Protein AF-K0DD21-F1 (afdb_monomer)

Structure (mmCIF, N/CA/C/O backbone):
data_AF-K0DD21-F1
#
_entry.id   AF-K0DD21-F1
#
loop_
_atom_site.group_PDB
_atom_site.id
_atom_site.type_symbol
_atom_site.label_atom_id
_atom_site.label_alt_id
_atom_site.label_comp_id
_atom_site.label_asym_id
_atom_site.label_entity_id
_atom_site.label_seq_id
_atom_site.pdbx_PDB_ins_code
_atom_site.Cartn_x
_atom_site.Cartn_y
_atom_site.Cartn_z
_atom_site.occupancy
_atom_site.B_iso_or_equiv
_atom_site.auth_seq_id
_atom_site.auth_comp_id
_atom_site.auth_asym_id
_atom_site.auth_atom_id
_atom_site.pdbx_PDB_model_num
ATOM 1 N N . MET A 1 1 ? 6.835 -0.701 12.478 1.00 86.50 1 MET A N 1
ATOM 2 C CA . MET A 1 1 ? 8.132 -0.935 11.800 1.00 86.50 1 MET A CA 1
ATOM 3 C C . MET A 1 1 ? 8.474 0.299 10.984 1.00 86.50 1 MET A C 1
ATOM 5 O O . MET A 1 1 ? 7.548 0.934 10.495 1.00 86.50 1 MET A O 1
ATOM 9 N N . ILE A 1 2 ? 9.754 0.649 10.851 1.00 89.06 2 ILE A N 1
ATOM 10 C CA . ILE A 1 2 ? 10.196 1.793 10.039 1.00 89.06 2 ILE A CA 1
ATOM 11 C C . ILE A 1 2 ? 11.107 1.267 8.932 1.00 89.06 2 ILE A C 1
ATOM 13 O O . ILE A 1 2 ? 11.978 0.438 9.192 1.00 89.06 2 ILE A O 1
ATOM 17 N N . GLY A 1 3 ? 10.870 1.716 7.700 1.00 87.19 3 GLY A N 1
ATOM 18 C CA . GLY A 1 3 ? 11.634 1.300 6.531 1.00 87.19 3 GLY A CA 1
ATOM 19 C C . GLY A 1 3 ? 12.790 2.244 6.217 1.00 87.19 3 GLY A C 1
ATOM 20 O O . GLY A 1 3 ? 12.628 3.461 6.266 1.00 87.19 3 GLY A O 1
ATOM 21 N N . GLN A 1 4 ? 13.925 1.686 5.812 1.00 83.69 4 GLN A N 1
ATOM 22 C CA . GLN A 1 4 ? 15.032 2.410 5.193 1.00 83.69 4 GLN A CA 1
ATOM 23 C C . GLN A 1 4 ? 15.460 1.690 3.904 1.00 83.69 4 GLN A C 1
ATOM 25 O O . GLN A 1 4 ? 15.443 0.456 3.864 1.00 83.69 4 GLN A O 1
ATOM 30 N N . PRO A 1 5 ? 15.838 2.401 2.825 1.00 77.94 5 PRO A N 1
ATOM 31 C CA . PRO A 1 5 ? 16.452 1.742 1.684 1.00 77.94 5 PRO A CA 1
ATOM 32 C C . PRO A 1 5 ? 17.731 1.056 2.153 1.00 77.94 5 PRO A C 1
ATOM 34 O O . PRO A 1 5 ? 18.600 1.667 2.770 1.00 77.94 5 PRO A O 1
ATOM 37 N N . SER A 1 6 ? 17.862 -0.231 1.885 1.00 72.88 6 SER A N 1
ATOM 38 C CA . SER A 1 6 ? 19.118 -0.930 2.144 1.00 72.88 6 SER A CA 1
ATOM 39 C C . SER A 1 6 ? 20.214 -0.390 1.226 1.00 72.88 6 SER A C 1
ATOM 41 O O . SER A 1 6 ? 19.983 0.013 0.082 1.00 72.88 6 SER A O 1
ATOM 43 N N . LYS A 1 7 ? 21.430 -0.358 1.768 1.00 61.69 7 LYS A N 1
ATOM 44 C CA . LYS A 1 7 ? 22.545 0.419 1.218 1.00 61.69 7 LYS A CA 1
ATOM 45 C C . LYS A 1 7 ? 23.125 -0.144 -0.085 1.00 61.69 7 LYS A C 1
ATOM 47 O O . LYS A 1 7 ? 23.845 0.571 -0.768 1.00 61.69 7 LYS A O 1
ATOM 52 N N . LEU A 1 8 ? 22.852 -1.402 -0.438 1.00 56.59 8 LEU A N 1
ATOM 53 C CA . LEU A 1 8 ? 23.605 -2.113 -1.475 1.00 56.59 8 LEU A CA 1
ATOM 54 C C . LEU A 1 8 ? 22.730 -3.131 -2.205 1.00 56.59 8 LEU A C 1
ATOM 56 O O . LEU A 1 8 ? 22.646 -4.283 -1.791 1.00 56.59 8 LEU A O 1
ATOM 60 N N . PHE A 1 9 ? 22.093 -2.714 -3.298 1.00 55.09 9 PHE A N 1
ATOM 61 C CA . PHE A 1 9 ? 21.363 -3.660 -4.142 1.00 55.09 9 PHE A CA 1
ATOM 62 C C . PHE A 1 9 ? 21.552 -3.484 -5.653 1.00 55.09 9 PHE A C 1
ATOM 64 O O . PHE A 1 9 ? 21.376 -4.458 -6.374 1.00 55.09 9 PHE A O 1
ATOM 71 N N . ASN A 1 10 ? 21.887 -2.288 -6.156 1.00 56.41 10 ASN A N 1
ATOM 72 C CA . ASN A 1 10 ? 22.243 -2.067 -7.567 1.00 56.41 10 ASN A CA 1
ATOM 73 C C . ASN A 1 10 ? 22.900 -0.686 -7.788 1.00 56.41 10 ASN A C 1
ATOM 75 O O . ASN A 1 10 ? 22.896 0.167 -6.896 1.00 56.41 10 ASN A O 1
ATOM 79 N N . ASP A 1 11 ? 23.398 -0.445 -9.004 1.00 53.78 11 ASP A N 1
ATOM 80 C CA . ASP A 1 11 ? 24.111 0.783 -9.392 1.00 53.78 11 ASP A CA 1
ATOM 81 C C . ASP A 1 11 ? 23.283 2.070 -9.265 1.00 53.78 11 ASP A C 1
ATOM 83 O O . ASP A 1 11 ? 23.836 3.150 -9.054 1.00 53.78 11 ASP A O 1
ATOM 87 N N . SER A 1 12 ? 21.957 2.003 -9.419 1.00 59.03 12 SER A N 1
ATOM 88 C CA . SER A 1 12 ? 21.091 3.171 -9.207 1.00 59.03 12 SER A CA 1
ATOM 89 C C . SER A 1 12 ? 21.005 3.561 -7.733 1.00 59.03 12 SER A C 1
ATOM 91 O O . SER A 1 12 ? 21.011 4.747 -7.420 1.00 59.03 12 SER A O 1
ATOM 93 N N . HIS A 1 13 ? 20.981 2.588 -6.820 1.00 62.94 13 HIS A N 1
ATOM 94 C CA . HIS A 1 13 ? 20.976 2.866 -5.384 1.00 62.94 13 HIS A CA 1
ATOM 95 C C . HIS A 1 13 ? 22.352 3.282 -4.884 1.00 62.94 13 HIS A C 1
ATOM 97 O O . HIS A 1 13 ? 22.429 4.165 -4.037 1.00 62.94 13 HIS A O 1
ATOM 103 N N . ILE A 1 14 ? 23.425 2.713 -5.444 1.00 62.16 14 ILE A N 1
ATOM 104 C CA . ILE A 1 14 ? 24.785 3.200 -5.189 1.00 62.16 14 ILE A CA 1
ATOM 105 C C . ILE A 1 14 ? 24.877 4.673 -5.580 1.00 62.16 14 ILE A C 1
ATOM 107 O O . ILE A 1 14 ? 25.384 5.455 -4.790 1.00 62.16 14 ILE A O 1
ATOM 111 N N . ARG A 1 15 ? 24.326 5.073 -6.734 1.00 63.09 15 ARG A N 1
ATOM 112 C CA . ARG A 1 15 ? 24.273 6.483 -7.149 1.00 63.09 15 ARG A CA 1
ATOM 113 C C . ARG A 1 15 ? 23.424 7.352 -6.227 1.00 63.09 15 ARG A C 1
ATOM 115 O O . ARG A 1 15 ? 23.936 8.343 -5.737 1.00 63.09 15 ARG A O 1
ATOM 122 N N . LEU A 1 16 ? 22.187 6.959 -5.911 1.00 67.06 16 LEU A N 1
ATOM 123 C CA . LEU A 1 16 ? 21.331 7.718 -4.985 1.00 67.06 16 LEU A CA 1
ATOM 124 C C . LEU A 1 16 ? 22.016 7.934 -3.630 1.00 67.06 16 LEU A C 1
ATOM 126 O O . LEU A 1 16 ? 22.047 9.047 -3.112 1.00 67.06 16 LEU A O 1
ATOM 130 N N . TRP A 1 17 ? 22.579 6.866 -3.059 1.00 69.94 17 TRP A N 1
ATOM 131 C CA . TRP A 1 17 ? 23.317 6.977 -1.814 1.00 69.94 17 TRP A CA 1
ATOM 132 C C . TRP A 1 17 ? 24.562 7.826 -2.009 1.00 69.94 17 TRP A C 1
ATOM 134 O O . TRP A 1 17 ? 24.732 8.748 -1.241 1.00 69.94 17 TRP A O 1
ATOM 144 N N . ASN A 1 18 ? 25.384 7.605 -3.030 1.00 71.44 18 ASN A N 1
ATOM 145 C CA . ASN A 1 18 ? 26.595 8.391 -3.270 1.00 71.44 18 ASN A CA 1
ATOM 146 C C . ASN A 1 18 ? 26.310 9.895 -3.425 1.00 71.44 18 ASN A C 1
ATOM 148 O O . ASN A 1 18 ? 27.002 10.716 -2.824 1.00 71.44 18 ASN A O 1
ATOM 152 N N . ASP A 1 19 ? 25.260 10.243 -4.164 1.00 76.44 19 ASP A N 1
ATOM 153 C CA . ASP A 1 19 ? 24.897 11.625 -4.467 1.00 76.44 19 ASP A CA 1
ATOM 154 C C . ASP A 1 19 ? 24.263 12.322 -3.252 1.00 76.44 19 ASP A C 1
ATOM 156 O O . ASP A 1 19 ? 24.492 13.508 -3.028 1.00 76.44 19 ASP A O 1
ATOM 160 N N . SER A 1 20 ? 23.510 11.592 -2.418 1.00 76.62 20 SER A N 1
ATOM 161 C CA . SER A 1 20 ? 22.827 12.148 -1.238 1.00 76.62 20 SER A CA 1
ATOM 162 C C . SER A 1 20 ? 23.523 11.852 0.097 1.00 76.62 20 SER A C 1
ATOM 164 O O . SER A 1 20 ? 23.095 12.353 1.137 1.00 76.62 20 SER A O 1
ATOM 166 N N . PHE A 1 21 ? 24.595 11.052 0.124 1.00 74.69 21 PHE A N 1
ATOM 167 C CA . PHE A 1 21 ? 25.217 10.578 1.369 1.00 74.69 21 PHE A CA 1
ATOM 168 C C . PHE A 1 21 ? 25.738 11.740 2.197 1.00 74.69 21 PHE A C 1
ATOM 170 O O . PHE A 1 21 ? 25.548 11.763 3.408 1.00 74.69 21 PHE A O 1
ATOM 177 N N . TYR A 1 22 ? 26.369 12.727 1.562 1.00 75.94 22 TYR A N 1
ATOM 178 C CA . TYR A 1 22 ? 26.930 13.871 2.275 1.00 75.94 22 TYR A CA 1
ATOM 179 C C . TYR A 1 22 ? 25.868 14.700 3.003 1.00 75.94 22 TYR A C 1
ATOM 181 O O . TYR A 1 22 ? 26.142 15.189 4.100 1.00 75.94 22 TYR A O 1
ATOM 189 N N . GLU A 1 23 ? 24.669 14.805 2.433 1.00 80.81 23 GLU A N 1
ATOM 190 C CA . GLU A 1 23 ? 23.532 15.508 3.032 1.00 80.81 23 GLU A CA 1
ATOM 191 C C . GLU A 1 23 ? 22.853 14.652 4.108 1.00 80.81 23 GLU A C 1
ATOM 193 O O . GLU A 1 23 ? 22.519 15.134 5.192 1.00 80.81 23 GLU A O 1
ATOM 198 N N . LEU A 1 24 ? 22.703 13.351 3.847 1.00 79.25 24 LEU A N 1
ATOM 199 C CA . LEU A 1 24 ? 21.966 12.438 4.717 1.00 79.25 24 LEU A CA 1
ATOM 200 C C . LEU A 1 24 ? 22.805 11.873 5.870 1.00 79.25 24 LEU A C 1
ATOM 202 O O . LEU A 1 24 ? 22.227 11.482 6.884 1.00 79.25 24 LEU A O 1
ATOM 206 N N . LYS A 1 25 ? 24.144 11.852 5.784 1.00 76.62 25 LYS A N 1
ATOM 207 C CA . LYS A 1 25 ? 25.031 11.186 6.763 1.00 76.62 25 LYS A CA 1
ATOM 208 C C . LYS A 1 25 ? 24.768 11.605 8.204 1.00 76.62 25 LYS A C 1
ATOM 210 O O . LYS A 1 25 ? 24.827 10.768 9.092 1.00 76.62 25 LYS A O 1
ATOM 215 N N . TYR A 1 26 ? 24.434 12.873 8.449 1.00 78.62 26 TYR A N 1
ATOM 216 C CA . TYR A 1 26 ? 24.156 13.367 9.800 1.00 78.62 26 TYR A CA 1
ATOM 217 C C . TYR A 1 26 ? 22.830 12.840 10.354 1.00 78.62 26 TYR A C 1
ATOM 219 O O . TYR A 1 26 ? 22.703 12.629 11.557 1.00 78.62 26 TYR A O 1
ATOM 227 N N . ILE A 1 27 ? 21.839 12.626 9.489 1.00 76.81 27 ILE A N 1
ATOM 228 C CA . ILE A 1 27 ? 20.546 12.038 9.855 1.00 76.81 27 ILE A CA 1
ATOM 229 C C . ILE A 1 27 ? 20.716 10.529 10.078 1.00 76.81 27 ILE A C 1
ATOM 231 O O . ILE A 1 27 ? 20.205 9.985 11.055 1.00 76.81 27 ILE A O 1
ATOM 235 N N . LEU A 1 28 ? 21.493 9.868 9.216 1.00 74.38 28 LEU A N 1
ATOM 236 C CA . LEU A 1 28 ? 21.814 8.447 9.343 1.00 74.38 28 LEU A CA 1
ATOM 237 C C . LEU A 1 28 ? 22.606 8.166 10.625 1.00 74.38 28 LEU A C 1
ATOM 239 O O . LEU A 1 28 ? 22.229 7.274 11.371 1.00 74.38 28 LEU A O 1
ATOM 243 N N . ALA A 1 29 ? 23.621 8.978 10.933 1.00 75.06 29 ALA A N 1
ATOM 244 C CA . ALA A 1 29 ? 24.429 8.855 12.148 1.00 75.06 29 ALA A CA 1
ATOM 245 C C . ALA A 1 29 ? 23.576 8.927 13.426 1.00 75.06 29 ALA A C 1
ATOM 247 O O . ALA A 1 29 ? 23.774 8.163 14.365 1.00 75.06 29 ALA A O 1
ATOM 248 N N . LYS A 1 30 ? 22.561 9.802 13.449 1.00 73.56 30 LYS A N 1
ATOM 249 C CA . LYS A 1 30 ? 21.618 9.921 14.577 1.00 73.56 30 LYS A CA 1
ATOM 250 C C . LYS A 1 30 ? 20.742 8.685 14.782 1.00 73.56 30 LYS A C 1
ATOM 252 O O . LYS A 1 30 ? 20.118 8.559 15.830 1.00 73.56 30 LYS A O 1
ATOM 257 N N . THR A 1 31 ? 20.662 7.815 13.784 1.00 72.56 31 THR A N 1
ATOM 258 C CA . THR A 1 31 ? 19.776 6.651 13.764 1.00 72.56 31 THR A CA 1
ATOM 259 C C . THR A 1 31 ? 20.537 5.333 13.630 1.00 72.56 31 THR A C 1
ATOM 261 O O . THR A 1 31 ? 19.914 4.292 13.463 1.00 72.56 31 THR A O 1
ATOM 264 N N . GLU A 1 32 ? 21.868 5.340 13.770 1.00 69.44 32 GLU A N 1
ATOM 265 C CA . GLU A 1 32 ? 22.727 4.161 13.566 1.00 69.44 32 GLU A CA 1
ATOM 266 C C . GLU A 1 32 ? 22.389 2.969 14.468 1.00 69.44 32 GLU A C 1
ATOM 268 O O . GLU A 1 32 ? 22.553 1.828 14.049 1.00 69.44 32 GLU A O 1
ATOM 273 N N . ALA A 1 33 ? 21.877 3.217 15.676 1.00 72.38 33 ALA A N 1
ATOM 274 C CA . ALA A 1 33 ? 21.443 2.167 16.600 1.00 72.38 33 ALA A CA 1
ATOM 275 C C . ALA A 1 33 ? 20.004 1.671 16.344 1.00 72.38 33 ALA A C 1
ATOM 277 O O . ALA A 1 33 ? 19.490 0.860 17.109 1.00 72.38 33 ALA A O 1
ATOM 278 N N . THR A 1 34 ? 19.323 2.189 15.317 1.00 81.12 34 THR A N 1
ATOM 279 C CA . THR A 1 34 ? 17.936 1.828 15.001 1.00 81.12 34 THR A CA 1
ATOM 280 C C . THR A 1 34 ? 17.908 0.703 13.976 1.00 81.12 34 THR A C 1
ATOM 282 O O . THR A 1 34 ? 18.522 0.795 12.914 1.00 81.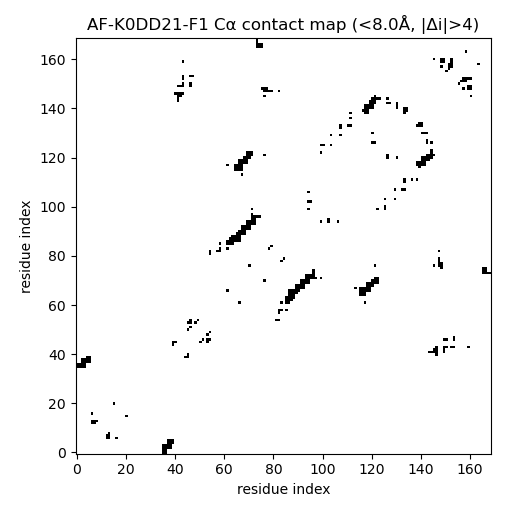12 34 THR A O 1
ATOM 285 N N . GLU A 1 35 ? 17.149 -0.350 14.268 1.00 83.81 35 GLU A N 1
ATOM 286 C CA . GLU A 1 35 ? 16.871 -1.401 13.294 1.00 83.81 35 GLU A CA 1
ATOM 287 C C . GLU A 1 35 ? 15.776 -0.954 12.318 1.00 83.81 35 GLU A C 1
ATOM 289 O O . GLU A 1 35 ? 14.685 -0.532 12.716 1.00 83.81 35 GLU A O 1
ATOM 294 N N . TYR A 1 36 ? 16.068 -1.073 11.023 1.00 86.12 36 TYR A N 1
ATOM 295 C CA . TYR A 1 36 ? 15.155 -0.728 9.939 1.00 86.12 36 TYR A CA 1
ATOM 296 C C . TYR A 1 36 ? 14.834 -1.950 9.086 1.00 86.12 36 TYR A C 1
ATOM 298 O O . TYR A 1 36 ? 15.706 -2.764 8.783 1.00 86.12 36 TYR A O 1
ATOM 306 N N . ILE A 1 37 ? 13.587 -2.033 8.622 1.00 88.81 37 ILE A N 1
ATOM 307 C CA . ILE A 1 37 ? 13.233 -2.955 7.538 1.00 88.81 37 ILE A CA 1
ATOM 308 C C . ILE A 1 37 ? 13.638 -2.346 6.193 1.00 88.81 37 ILE A C 1
ATOM 310 O O . ILE A 1 37 ? 13.730 -1.128 6.050 1.00 88.81 37 ILE A O 1
ATOM 314 N N . SER A 1 38 ? 13.848 -3.176 5.175 1.00 88.12 38 SER A N 1
ATOM 315 C CA . SER A 1 38 ? 14.147 -2.659 3.839 1.00 88.12 38 SER A CA 1
ATOM 316 C C . SER A 1 38 ? 12.901 -2.038 3.208 1.00 88.12 38 SER A C 1
ATOM 318 O O . SER A 1 38 ? 11.875 -2.703 3.098 1.00 88.12 38 SER A O 1
ATOM 320 N N . THR A 1 39 ? 12.981 -0.805 2.700 1.00 89.88 39 THR A N 1
ATOM 321 C CA . THR A 1 39 ? 11.887 -0.227 1.886 1.00 89.88 39 THR A CA 1
ATOM 322 C C . THR A 1 39 ? 11.699 -0.943 0.548 1.00 89.88 39 THR A C 1
ATOM 324 O O . THR A 1 39 ? 10.684 -0.752 -0.118 1.00 89.88 39 THR A O 1
ATOM 327 N N . HIS A 1 40 ? 12.640 -1.806 0.148 1.00 89.44 40 HIS A N 1
ATOM 328 C CA . HIS A 1 40 ? 12.547 -2.559 -1.101 1.00 89.44 40 HIS A CA 1
ATOM 329 C C . HIS A 1 40 ? 11.440 -3.613 -1.101 1.00 89.44 40 HIS A C 1
ATOM 331 O O . HIS A 1 40 ? 11.122 -4.120 -2.171 1.00 89.44 40 HIS A O 1
ATOM 337 N N . ILE A 1 41 ? 10.822 -3.914 0.047 1.00 92.44 41 ILE A N 1
ATOM 338 C CA . ILE A 1 41 ? 9.714 -4.877 0.142 1.00 92.44 41 ILE A CA 1
ATOM 339 C C . ILE A 1 41 ? 8.514 -4.517 -0.754 1.00 92.44 41 ILE A C 1
ATOM 341 O O . ILE A 1 41 ? 7.771 -5.406 -1.152 1.00 92.44 41 ILE A O 1
ATOM 345 N N . THR A 1 42 ? 8.345 -3.240 -1.127 1.00 94.00 42 THR A N 1
ATOM 346 C CA . THR A 1 42 ? 7.288 -2.759 -2.042 1.00 94.00 42 THR A CA 1
ATOM 347 C C . THR A 1 42 ? 7.798 -2.446 -3.457 1.00 94.00 42 THR A C 1
ATOM 349 O O . THR A 1 42 ? 7.147 -1.721 -4.215 1.00 94.00 42 THR A O 1
ATOM 352 N N . ARG A 1 43 ? 8.988 -2.947 -3.817 1.00 93.12 43 ARG A N 1
ATOM 353 C CA . ARG A 1 43 ? 9.712 -2.642 -5.065 1.00 93.12 43 ARG A CA 1
ATOM 354 C C . ARG A 1 43 ? 9.924 -3.903 -5.907 1.00 93.12 43 ARG A C 1
ATOM 356 O O . ARG A 1 43 ? 9.934 -4.994 -5.340 1.00 93.12 43 ARG A O 1
ATOM 363 N N . PRO A 1 44 ? 10.183 -3.793 -7.232 1.00 93.44 44 PRO A N 1
ATOM 364 C CA . PRO A 1 44 ? 10.325 -4.974 -8.093 1.00 93.44 44 PRO A CA 1
ATOM 365 C C . PRO A 1 44 ? 11.389 -5.953 -7.602 1.00 93.44 44 PRO A C 1
ATOM 367 O O . PRO A 1 44 ? 11.260 -7.161 -7.746 1.00 93.44 44 PRO A O 1
ATOM 370 N N . MET A 1 45 ? 12.437 -5.435 -6.972 1.00 90.31 45 MET A N 1
ATOM 371 C CA . MET A 1 45 ? 13.516 -6.230 -6.402 1.00 90.31 45 MET A CA 1
ATOM 372 C C . MET A 1 45 ? 13.045 -7.283 -5.398 1.00 90.31 45 MET A C 1
ATOM 374 O O . MET A 1 45 ? 13.589 -8.379 -5.386 1.00 90.31 45 MET A O 1
ATOM 378 N N . PHE A 1 46 ? 12.030 -6.985 -4.584 1.00 93.88 46 PHE A N 1
ATOM 379 C CA . PHE A 1 46 ? 11.475 -7.968 -3.659 1.00 93.88 46 PHE A CA 1
ATOM 380 C C . PHE A 1 46 ? 10.921 -9.180 -4.415 1.00 93.88 46 PHE A C 1
ATOM 382 O O . PHE A 1 46 ? 11.255 -10.314 -4.093 1.00 93.88 46 PHE A O 1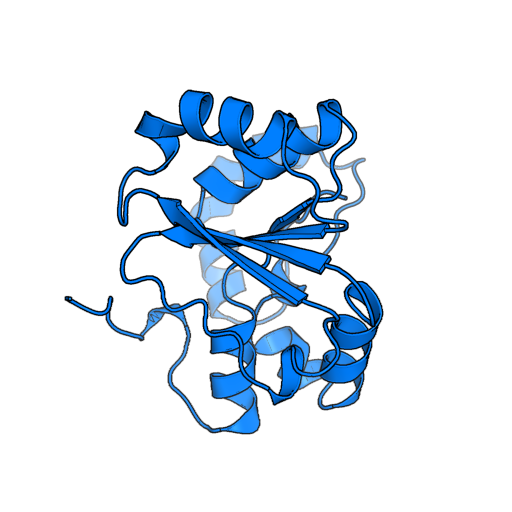
ATOM 389 N N . PHE A 1 47 ? 10.160 -8.947 -5.482 1.00 95.62 47 PHE A N 1
ATOM 390 C CA . PHE A 1 47 ? 9.619 -10.025 -6.306 1.00 95.62 47 PHE A CA 1
ATOM 391 C C . PHE A 1 47 ? 10.687 -10.738 -7.144 1.00 95.62 47 PHE A C 1
ATOM 393 O O . PHE A 1 47 ? 10.585 -11.941 -7.333 1.00 95.62 47 PHE A O 1
ATOM 400 N N . HIS A 1 48 ? 11.755 -10.059 -7.574 1.00 93.94 48 HIS A N 1
ATOM 401 C CA . HIS A 1 48 ? 12.897 -10.739 -8.204 1.00 93.94 48 HIS A CA 1
ATOM 402 C C . HIS A 1 48 ? 13.611 -11.692 -7.235 1.00 93.94 48 HIS A C 1
ATOM 404 O O . HIS A 1 48 ? 14.050 -12.763 -7.641 1.00 93.94 48 HIS A O 1
ATOM 410 N N . LEU A 1 49 ? 13.751 -11.298 -5.964 1.00 93.44 49 LEU A N 1
ATOM 411 C CA . LEU A 1 49 ? 14.452 -12.093 -4.953 1.00 93.44 49 LEU A CA 1
ATOM 412 C C . LEU A 1 49 ? 13.610 -13.261 -4.435 1.00 93.44 49 LEU A C 1
ATOM 414 O O . LEU A 1 49 ? 14.149 -14.339 -4.199 1.00 93.44 49 LEU A O 1
ATOM 418 N N . TYR A 1 50 ? 12.310 -13.044 -4.235 1.00 95.81 50 TYR A N 1
ATOM 419 C CA . TYR A 1 50 ? 11.439 -14.007 -3.560 1.00 95.81 50 TYR A CA 1
ATOM 420 C C . TYR A 1 50 ? 10.414 -14.682 -4.480 1.00 95.81 50 TYR A C 1
ATOM 422 O O . TYR A 1 50 ? 9.775 -15.640 -4.050 1.00 95.81 50 TYR A O 1
ATOM 430 N N . GLY A 1 51 ? 10.235 -14.220 -5.721 1.00 96.62 51 GLY A N 1
ATOM 431 C CA . GLY A 1 51 ? 9.278 -14.787 -6.674 1.00 96.62 51 GLY A CA 1
ATOM 432 C C . GLY A 1 51 ? 7.876 -14.958 -6.079 1.00 96.62 51 GLY A C 1
ATOM 433 O O . GLY A 1 51 ? 7.411 -14.118 -5.302 1.00 96.62 51 GLY A O 1
ATOM 434 N N . GLU A 1 52 ? 7.232 -16.080 -6.401 1.00 97.19 52 GLU A N 1
ATOM 435 C CA . GLU A 1 52 ? 5.911 -16.469 -5.878 1.00 97.19 52 GLU A CA 1
ATOM 436 C C . GLU A 1 52 ? 5.868 -16.572 -4.348 1.00 97.19 52 GLU A C 1
ATOM 438 O O . GLU A 1 52 ? 4.857 -16.260 -3.721 1.00 97.19 52 GLU A O 1
ATOM 443 N N . HIS A 1 53 ? 6.979 -16.943 -3.703 1.00 97.94 53 HIS A N 1
ATOM 444 C CA . HIS A 1 53 ? 7.031 -16.960 -2.242 1.00 97.94 53 HIS A CA 1
ATOM 445 C C . HIS A 1 53 ? 6.845 -15.547 -1.668 1.00 97.94 53 HIS A C 1
ATOM 447 O O . HIS A 1 53 ? 6.135 -15.367 -0.682 1.00 97.94 53 HIS A O 1
ATOM 453 N N . GLY A 1 54 ? 7.408 -14.524 -2.320 1.00 97.56 54 GLY A N 1
ATOM 454 C CA . GLY A 1 54 ? 7.190 -13.125 -1.949 1.00 97.56 54 GLY A CA 1
ATOM 455 C C . GLY A 1 54 ? 5.729 -12.693 -2.102 1.00 97.56 54 GLY A C 1
ATOM 456 O O . GLY A 1 54 ? 5.210 -11.961 -1.260 1.00 97.56 54 GLY A O 1
ATOM 457 N N . VAL A 1 55 ? 5.049 -13.181 -3.141 1.00 98.06 55 VAL A N 1
ATOM 458 C CA . VAL A 1 55 ? 3.609 -12.959 -3.355 1.00 98.06 55 VAL A CA 1
ATOM 459 C C . VAL A 1 55 ? 2.813 -13.556 -2.195 1.00 98.06 55 VAL A C 1
ATOM 461 O O . VAL A 1 55 ? 2.006 -12.860 -1.579 1.00 98.06 55 VAL A O 1
ATOM 464 N N . GLN A 1 56 ? 3.099 -14.805 -1.821 1.00 98.38 56 GLN A N 1
ATOM 465 C CA . GLN A 1 56 ? 2.412 -15.468 -0.713 1.00 98.38 56 GLN A CA 1
ATOM 466 C C . GLN A 1 56 ? 2.675 -14.788 0.640 1.00 98.38 56 GLN A C 1
ATOM 468 O O . GLN A 1 56 ? 1.752 -14.639 1.439 1.00 98.38 56 GLN A O 1
ATOM 473 N N . MET A 1 57 ? 3.906 -14.328 0.894 1.00 98.00 57 MET A N 1
ATOM 474 C CA . MET A 1 57 ? 4.238 -13.568 2.106 1.00 98.00 57 MET A CA 1
ATOM 475 C C . MET A 1 57 ? 3.368 -12.315 2.248 1.00 98.00 57 MET A C 1
ATOM 477 O O . MET A 1 57 ? 2.874 -12.041 3.339 1.00 98.00 57 MET A O 1
ATOM 481 N N . TRP A 1 58 ? 3.157 -11.579 1.154 1.00 98.00 58 TRP A N 1
ATOM 482 C CA . TRP A 1 58 ? 2.270 -10.417 1.135 1.00 98.00 58 TRP A CA 1
ATOM 483 C C . TRP A 1 58 ? 0.808 -10.813 1.343 1.00 98.00 58 TRP A C 1
ATOM 485 O O . TRP A 1 58 ? 0.142 -10.246 2.206 1.00 98.00 58 TRP A O 1
ATOM 495 N N . ARG A 1 59 ? 0.332 -11.839 0.630 1.00 98.38 59 ARG A N 1
ATOM 496 C CA . ARG A 1 59 ? -1.044 -12.347 0.750 1.00 98.38 59 ARG A CA 1
ATOM 497 C C . ARG A 1 59 ? -1.405 -12.750 2.179 1.00 98.38 59 ARG A C 1
ATOM 499 O O . ARG A 1 59 ? -2.519 -12.478 2.618 1.00 98.38 59 ARG A O 1
ATOM 506 N N . ASN A 1 60 ? -0.468 -13.331 2.925 1.00 98.44 60 ASN A N 1
ATOM 507 C CA . ASN A 1 60 ? -0.685 -13.720 4.321 1.00 98.44 60 ASN A CA 1
ATOM 508 C C . ASN A 1 60 ? -0.984 -12.527 5.248 1.00 98.44 60 ASN A C 1
ATOM 510 O O . ASN A 1 60 ? -1.596 -12.716 6.295 1.00 98.44 60 ASN A O 1
ATOM 514 N N . ILE A 1 61 ? -0.562 -11.308 4.893 1.00 97.75 61 ILE A N 1
ATOM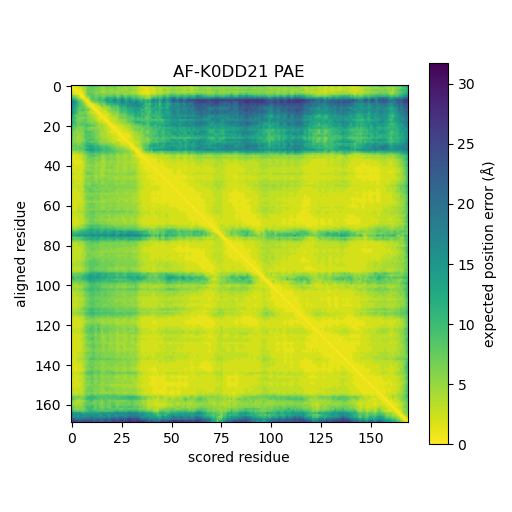 515 C CA . ILE A 1 61 ? -0.754 -10.122 5.739 1.00 97.75 61 ILE A CA 1
ATOM 516 C C . ILE A 1 61 ? -2.219 -9.689 5.776 1.00 97.75 61 ILE A C 1
ATOM 518 O O . ILE A 1 61 ? -2.669 -9.239 6.823 1.00 97.75 61 ILE A O 1
ATOM 522 N N . TRP A 1 62 ? -2.952 -9.821 4.670 1.00 97.75 62 TRP A N 1
ATOM 523 C CA . TRP A 1 62 ? -4.331 -9.330 4.514 1.00 97.75 62 TRP A CA 1
ATOM 524 C C . TRP A 1 62 ? -5.353 -10.436 4.241 1.00 97.75 62 TRP A C 1
ATOM 526 O O . TRP A 1 62 ? -6.487 -10.153 3.849 1.00 97.75 62 TRP A O 1
ATOM 536 N N . GLN A 1 63 ? -4.962 -11.696 4.438 1.00 98.38 63 GLN A N 1
ATOM 537 C CA . GLN A 1 63 ? -5.860 -12.830 4.274 1.00 98.38 63 GLN A CA 1
ATOM 538 C C . GLN A 1 63 ? -7.114 -12.660 5.143 1.00 98.38 63 GLN A C 1
ATOM 540 O O . GLN A 1 63 ? -7.012 -12.438 6.349 1.00 98.38 63 GLN A O 1
ATOM 545 N N . ASP A 1 64 ? -8.285 -12.782 4.512 1.00 98.31 64 ASP A N 1
ATOM 546 C CA . ASP A 1 64 ? -9.609 -12.739 5.140 1.00 98.31 64 ASP A CA 1
ATOM 547 C C . ASP A 1 64 ? -9.907 -11.450 5.943 1.00 98.31 64 ASP A C 1
ATOM 549 O O . ASP A 1 64 ? -10.813 -11.419 6.780 1.00 98.31 64 ASP A O 1
ATOM 553 N N . GLN A 1 65 ? -9.195 -10.356 5.649 1.00 98.44 65 GLN A N 1
ATOM 554 C CA . GLN A 1 65 ? -9.369 -9.052 6.302 1.00 98.44 65 GLN A CA 1
ATOM 555 C C . GLN A 1 65 ? -10.217 -8.080 5.480 1.00 98.44 65 GLN A C 1
ATOM 557 O O . GLN A 1 65 ? -10.232 -8.123 4.246 1.00 98.44 65 GLN A O 1
ATOM 562 N N . ASN A 1 66 ? -10.914 -7.173 6.166 1.00 98.44 66 ASN A N 1
ATOM 563 C CA . ASN A 1 66 ? -11.564 -6.018 5.554 1.00 98.44 66 ASN A CA 1
ATOM 564 C C . ASN A 1 66 ? -10.533 -4.898 5.376 1.00 98.44 66 ASN A C 1
ATOM 566 O O . ASN A 1 66 ? -10.002 -4.371 6.354 1.00 98.44 66 ASN A O 1
ATOM 570 N N . ILE A 1 67 ? -10.253 -4.529 4.128 1.00 98.25 67 ILE A N 1
ATOM 571 C CA . ILE A 1 67 ? -9.161 -3.617 3.791 1.00 98.25 67 ILE A CA 1
ATOM 572 C C . ILE A 1 67 ? -9.674 -2.223 3.434 1.00 98.25 67 ILE A C 1
ATOM 574 O O . ILE A 1 67 ? -10.487 -2.049 2.523 1.00 98.25 67 ILE A O 1
ATOM 578 N N . THR A 1 68 ? -9.115 -1.203 4.079 1.00 98.00 68 THR A N 1
ATOM 579 C CA . THR A 1 68 ? -9.307 0.195 3.678 1.00 98.00 68 THR A CA 1
ATOM 580 C C . THR A 1 68 ? -8.117 0.658 2.856 1.00 98.00 68 THR A C 1
ATOM 582 O O . THR A 1 68 ? -6.989 0.717 3.335 1.00 98.00 68 THR A O 1
ATOM 585 N N . ILE A 1 69 ? -8.356 1.026 1.604 1.00 96.75 69 ILE A N 1
ATOM 586 C CA . ILE A 1 69 ? -7.318 1.538 0.711 1.00 96.75 69 ILE A CA 1
ATOM 587 C C . ILE A 1 69 ? -7.332 3.054 0.737 1.00 96.75 69 ILE A C 1
ATOM 589 O O . ILE A 1 69 ? -8.377 3.672 0.552 1.00 96.75 69 ILE A O 1
ATOM 593 N N . VAL A 1 70 ? -6.159 3.658 0.871 1.00 95.88 70 V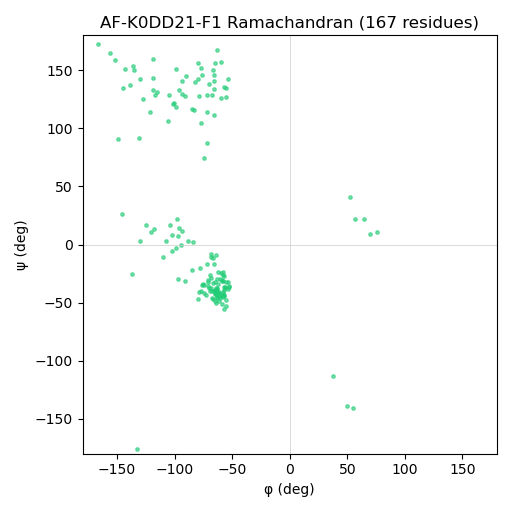AL A N 1
ATOM 594 C CA . VAL A 1 70 ? -5.971 5.105 0.825 1.00 95.88 70 VAL A CA 1
ATOM 595 C C . VAL A 1 70 ? -5.011 5.445 -0.302 1.00 95.88 70 VAL A C 1
ATOM 597 O O . VAL A 1 70 ? -3.831 5.089 -0.270 1.00 95.88 70 VAL A O 1
ATOM 600 N N . THR A 1 71 ? -5.503 6.141 -1.325 1.00 93.81 71 THR A N 1
ATOM 601 C CA . THR A 1 71 ? -4.668 6.480 -2.479 1.00 93.81 71 THR A CA 1
ATOM 602 C C . THR A 1 71 ? -5.109 7.762 -3.176 1.00 93.81 71 THR A C 1
ATOM 604 O O . THR A 1 71 ? -6.242 8.213 -3.027 1.00 93.81 71 THR A O 1
ATOM 607 N N . GLY A 1 72 ? -4.202 8.380 -3.932 1.00 90.44 72 GLY A N 1
ATOM 608 C CA . GLY A 1 72 ? -4.514 9.583 -4.700 1.00 90.44 72 GLY A CA 1
ATOM 609 C C . GLY A 1 72 ? -5.504 9.306 -5.836 1.00 90.44 72 GLY A C 1
ATOM 610 O O . GLY A 1 72 ? -5.525 8.224 -6.423 1.00 90.44 72 GLY A O 1
ATOM 611 N N . GLU A 1 73 ? -6.315 10.293 -6.197 1.00 85.88 73 GLU A N 1
ATOM 612 C CA . GLU A 1 73 ? -7.116 10.250 -7.418 1.00 85.88 73 GLU A CA 1
ATOM 613 C C . GLU A 1 73 ? -6.220 10.002 -8.641 1.00 85.88 73 GLU A C 1
ATOM 615 O O . GLU A 1 73 ? -5.143 10.583 -8.776 1.00 85.88 73 GLU A O 1
ATOM 620 N N . GLY A 1 74 ? -6.635 9.091 -9.526 1.00 77.88 74 GLY A N 1
ATOM 621 C CA . GLY A 1 74 ? -5.826 8.699 -10.690 1.00 77.88 74 GLY A CA 1
ATOM 622 C C . GLY A 1 74 ? -4.563 7.892 -10.349 1.00 77.88 74 GLY A C 1
ATOM 623 O O . GLY A 1 74 ? -3.739 7.645 -11.235 1.00 77.88 74 GLY A O 1
ATOM 624 N N . SER A 1 75 ? -4.408 7.466 -9.088 1.00 79.06 75 SER A N 1
ATOM 625 C CA . SER A 1 75 ? -3.347 6.555 -8.658 1.00 79.06 75 SER A CA 1
ATOM 626 C C . SER A 1 75 ? -3.399 5.217 -9.398 1.00 79.06 75 SER A C 1
ATOM 628 O O . SER A 1 75 ? -4.431 4.787 -9.918 1.00 79.06 75 SER A O 1
ATOM 630 N N . ARG A 1 76 ? -2.242 4.553 -9.422 1.00 70.69 76 ARG A N 1
ATOM 631 C CA . ARG A 1 76 ? -2.014 3.229 -10.013 1.00 70.69 76 ARG A CA 1
ATOM 632 C C . ARG A 1 76 ? -2.095 2.107 -8.984 1.00 70.69 76 ARG A C 1
ATOM 634 O O . ARG A 1 76 ? -1.608 1.009 -9.251 1.00 70.69 76 ARG A O 1
ATOM 641 N N . PHE A 1 77 ? -2.626 2.388 -7.796 1.00 82.94 77 PHE A N 1
ATOM 642 C CA . PHE A 1 77 ? -2.884 1.346 -6.817 1.00 82.94 77 PHE A CA 1
ATOM 643 C C . PHE A 1 77 ? -4.066 0.497 -7.296 1.00 82.94 77 PHE A C 1
ATOM 645 O O . PHE A 1 77 ? -5.227 0.789 -7.015 1.00 82.94 77 PHE A O 1
ATOM 652 N N . ASP A 1 78 ? -3.741 -0.512 -8.099 1.00 85.06 78 ASP A N 1
ATOM 653 C CA . ASP A 1 78 ? -4.680 -1.496 -8.611 1.00 85.06 78 ASP A CA 1
ATOM 654 C C . ASP A 1 78 ? -4.733 -2.678 -7.626 1.00 85.06 78 ASP A C 1
ATOM 656 O O . ASP A 1 78 ? -3.695 -3.265 -7.305 1.00 85.06 78 ASP A O 1
ATOM 660 N N . LEU A 1 79 ? -5.937 -3.057 -7.187 1.00 91.06 79 LEU A N 1
ATOM 661 C CA . LEU A 1 79 ? -6.179 -4.320 -6.485 1.00 91.06 79 LEU A CA 1
ATOM 662 C C . LEU A 1 79 ? -6.125 -5.483 -7.479 1.00 91.06 79 LEU A C 1
ATOM 664 O O . LEU A 1 79 ? -7.153 -6.011 -7.899 1.00 91.06 79 LEU A O 1
ATOM 668 N N . ILE A 1 80 ? -4.919 -5.833 -7.916 1.00 95.00 80 ILE A N 1
ATOM 669 C CA . ILE A 1 80 ? -4.731 -6.977 -8.803 1.00 95.00 80 ILE A CA 1
ATOM 670 C C . ILE A 1 80 ? -5.097 -8.285 -8.079 1.00 95.00 80 ILE A C 1
ATOM 672 O O . ILE A 1 80 ? -4.681 -8.460 -6.927 1.00 95.00 80 ILE A O 1
ATOM 676 N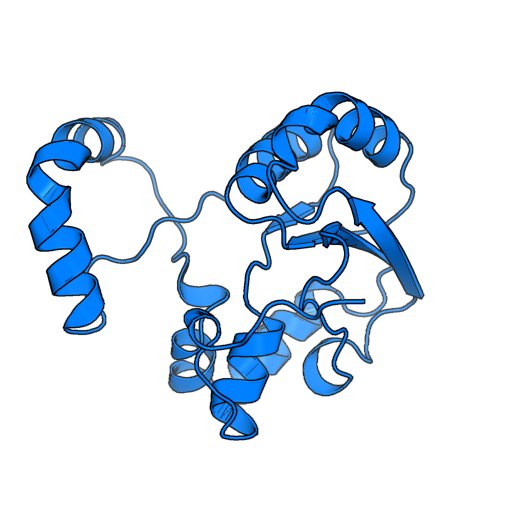 N . PRO A 1 81 ? -5.865 -9.192 -8.708 1.00 96.25 81 PRO A N 1
ATOM 677 C CA . PRO A 1 81 ? -6.293 -10.438 -8.072 1.00 96.25 81 PRO A CA 1
ATOM 678 C C .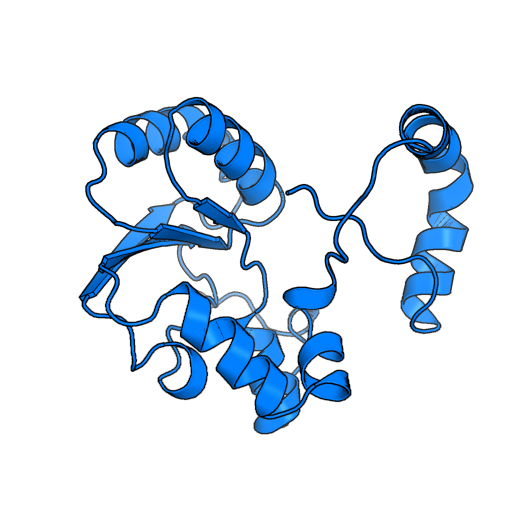 PRO A 1 81 ? -5.132 -11.264 -7.506 1.00 96.25 81 PRO A C 1
ATOM 680 O O . PRO A 1 81 ? -5.219 -11.778 -6.396 1.00 96.25 81 PRO A O 1
ATOM 683 N N . GLU A 1 82 ? -4.002 -11.297 -8.207 1.00 96.31 82 GLU A N 1
ATOM 684 C CA . GLU A 1 82 ? -2.820 -12.084 -7.854 1.00 96.31 82 GLU A CA 1
ATOM 685 C C . GLU A 1 82 ? -2.263 -11.715 -6.469 1.00 96.31 82 GLU A C 1
ATOM 687 O O . GLU A 1 82 ? -1.767 -12.576 -5.740 1.00 96.31 82 GLU A O 1
ATOM 692 N N . LEU A 1 83 ? -2.404 -10.452 -6.053 1.00 97.06 83 LEU A N 1
ATOM 693 C CA . LEU A 1 83 ? -2.015 -9.999 -4.716 1.00 97.06 83 LEU A CA 1
ATOM 694 C C . LEU A 1 83 ? -3.180 -9.944 -3.727 1.00 97.06 83 LEU A C 1
ATOM 696 O O . LEU A 1 83 ? -2.932 -10.088 -2.533 1.00 97.06 83 LEU A O 1
ATOM 700 N N . PHE A 1 84 ? -4.412 -9.703 -4.180 1.00 97.69 84 PHE A N 1
ATOM 701 C CA . PHE A 1 84 ? -5.481 -9.224 -3.298 1.00 97.69 84 PHE A CA 1
ATOM 702 C C . PHE A 1 84 ? -6.804 -9.997 -3.376 1.00 97.69 84 PHE A C 1
ATOM 704 O O . PHE A 1 84 ? -7.746 -9.616 -2.691 1.00 97.69 84 PHE A O 1
ATOM 711 N N . ASP A 1 85 ? -6.926 -11.069 -4.159 1.00 97.62 85 ASP A N 1
ATOM 712 C CA . ASP A 1 85 ? -8.176 -11.852 -4.227 1.00 97.62 85 ASP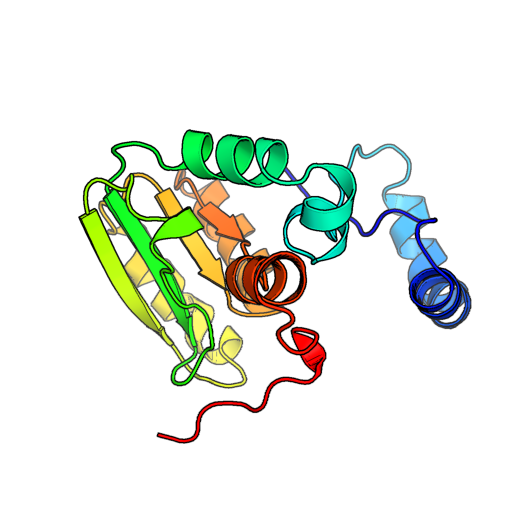 A CA 1
ATOM 713 C C . ASP A 1 85 ? -8.511 -12.632 -2.936 1.00 97.62 85 ASP A C 1
ATOM 715 O O . ASP A 1 85 ? -9.612 -13.163 -2.812 1.00 97.62 85 ASP A O 1
ATOM 719 N N . ASN A 1 86 ? -7.596 -12.673 -1.960 1.00 98.19 86 ASN A N 1
ATOM 720 C CA . ASN A 1 86 ? -7.795 -13.296 -0.650 1.00 98.19 86 ASN A CA 1
ATOM 721 C C . ASN A 1 86 ? -8.209 -12.314 0.459 1.00 98.19 86 ASN A C 1
ATOM 723 O O . ASN A 1 86 ? -8.235 -12.698 1.629 1.00 98.19 86 ASN A O 1
ATOM 727 N N . ILE A 1 87 ? -8.493 -11.054 0.123 1.00 98.25 87 ILE A N 1
ATOM 728 C CA . ILE A 1 87 ? -9.087 -10.104 1.070 1.00 98.25 87 ILE A CA 1
ATOM 729 C C . ILE A 1 87 ? -10.575 -10.418 1.246 1.00 98.25 87 ILE A C 1
ATOM 731 O O . ILE A 1 87 ? -11.262 -10.787 0.294 1.00 98.25 87 ILE A O 1
ATOM 735 N N . LYS A 1 88 ? -11.113 -10.214 2.448 1.00 98.38 88 LYS A N 1
ATOM 736 C CA . LYS A 1 88 ? -12.539 -10.448 2.716 1.00 98.38 88 LYS A CA 1
ATOM 737 C C . LYS A 1 88 ? -13.425 -9.383 2.083 1.00 98.38 88 LYS A C 1
ATOM 739 O O . LYS A 1 88 ? -14.479 -9.685 1.529 1.00 98.38 88 LYS A O 1
ATOM 744 N N . SER A 1 89 ? -13.026 -8.123 2.204 1.00 98.00 89 SER A N 1
ATOM 745 C CA . SER A 1 89 ? -13.704 -7.000 1.563 1.00 98.00 89 SER A CA 1
ATOM 746 C C . SER A 1 89 ? -12.739 -5.835 1.389 1.00 98.00 89 SER A C 1
ATOM 748 O O . SER A 1 89 ? -11.668 -5.808 1.998 1.00 98.00 89 SER A O 1
ATOM 750 N N . SER A 1 90 ? -13.100 -4.867 0.547 1.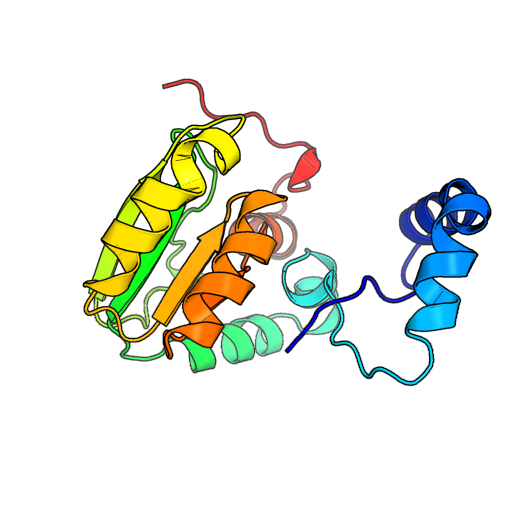00 96.81 90 SER A N 1
ATOM 751 C CA . SER A 1 90 ? -12.321 -3.641 0.421 1.00 96.81 90 SER A CA 1
ATOM 752 C C . SER A 1 90 ? -13.191 -2.413 0.210 1.00 96.81 90 SER A C 1
ATOM 754 O O . SER A 1 90 ? -14.271 -2.487 -0.380 1.00 96.81 90 SER A O 1
ATOM 756 N N . LYS A 1 91 ? -12.689 -1.264 0.661 1.00 96.50 91 LYS A N 1
ATOM 757 C CA . LYS A 1 91 ? -13.208 0.059 0.306 1.00 96.50 91 LYS A CA 1
ATOM 758 C C . LYS A 1 91 ? -12.058 1.002 -0.009 1.00 96.50 91 LYS A C 1
ATOM 760 O O . LYS A 1 91 ? -10.951 0.836 0.497 1.00 96.50 91 LYS A O 1
ATOM 765 N N . VAL A 1 92 ? -12.323 2.006 -0.841 1.00 94.75 92 VAL A N 1
ATOM 766 C CA . VAL A 1 92 ? -11.302 2.955 -1.296 1.00 94.75 92 VAL A CA 1
ATOM 767 C C . VAL A 1 92 ? -11.639 4.365 -0.832 1.00 94.75 92 VAL A C 1
ATOM 769 O O . VAL A 1 92 ? -12.733 4.876 -1.070 1.00 94.75 92 VAL A O 1
ATOM 772 N N . ILE A 1 93 ? -10.668 5.011 -0.198 1.00 94.00 93 ILE A N 1
ATOM 773 C CA . ILE A 1 93 ? -10.663 6.428 0.138 1.00 94.00 93 ILE A CA 1
ATOM 774 C C . ILE A 1 93 ? -9.698 7.118 -0.823 1.00 94.00 93 ILE A C 1
ATOM 776 O O . ILE A 1 93 ? -8.476 6.995 -0.713 1.00 94.00 93 ILE A O 1
ATOM 780 N N . TYR A 1 94 ? -10.271 7.855 -1.771 1.00 91.19 94 TYR A N 1
ATOM 781 C CA . TYR A 1 94 ? -9.504 8.720 -2.655 1.00 91.19 94 TYR A CA 1
ATOM 782 C C . TYR A 1 94 ? -9.150 10.039 -1.963 1.00 91.19 94 TYR A C 1
ATOM 784 O O . TYR A 1 94 ? -9.947 10.593 -1.206 1.00 91.19 94 TYR A O 1
ATOM 792 N N . THR A 1 95 ? -7.949 10.535 -2.242 1.00 89.69 95 THR A N 1
ATOM 793 C CA . THR A 1 95 ? -7.457 11.859 -1.828 1.00 89.69 95 THR A CA 1
ATOM 794 C C . THR A 1 95 ? -6.814 12.574 -3.021 1.00 89.69 95 THR A C 1
ATOM 796 O O . THR A 1 95 ? -6.816 12.063 -4.139 1.00 89.69 95 THR A O 1
ATOM 799 N N . LYS A 1 96 ? -6.240 13.762 -2.822 1.00 83.56 96 LYS A N 1
ATOM 800 C CA . LYS A 1 96 ? -5.627 14.554 -3.894 1.00 83.56 96 LYS A CA 1
ATOM 801 C C . LYS A 1 96 ? -4.530 13.762 -4.615 1.00 83.56 96 LYS A C 1
ATOM 803 O O . LYS A 1 96 ? -3.659 13.163 -3.988 1.00 83.56 96 LYS A O 1
ATOM 808 N N . ALA A 1 97 ? -4.524 13.835 -5.946 1.00 78.19 97 ALA A N 1
ATOM 809 C CA . ALA A 1 97 ? -3.499 13.210 -6.789 1.00 78.19 97 ALA A CA 1
ATOM 810 C C . ALA A 1 97 ? -2.084 13.777 -6.548 1.00 78.19 97 ALA A C 1
ATOM 812 O O . ALA A 1 97 ? -1.081 13.091 -6.743 1.00 78.19 97 ALA A O 1
ATOM 813 N N . LYS A 1 98 ? -1.997 15.052 -6.147 1.00 76.50 98 LYS A N 1
ATOM 814 C CA . LYS A 1 98 ? -0.759 15.771 -5.816 1.00 76.50 98 LYS A CA 1
ATOM 815 C C . LYS A 1 98 ? -0.961 16.569 -4.535 1.00 76.50 98 LYS A C 1
ATOM 817 O O . LYS A 1 98 ? -2.067 17.029 -4.266 1.00 76.50 98 LYS A O 1
ATOM 822 N N . ASN A 1 99 ? 0.114 16.768 -3.773 1.00 82.69 99 ASN A N 1
ATOM 823 C CA . ASN A 1 99 ? 0.098 17.513 -2.510 1.00 82.69 99 ASN A CA 1
ATOM 824 C C . ASN A 1 99 ? -0.974 17.004 -1.525 1.00 82.69 99 ASN A C 1
ATOM 826 O O . ASN A 1 99 ? -1.627 17.803 -0.851 1.00 82.69 99 ASN A O 1
ATOM 830 N N . ALA A 1 100 ? -1.144 15.680 -1.427 1.00 85.25 100 ALA A N 1
ATOM 831 C CA . ALA A 1 100 ? -2.105 15.048 -0.518 1.00 85.25 100 ALA A CA 1
ATOM 832 C C . ALA A 1 100 ? -1.868 15.420 0.955 1.00 85.25 100 ALA A C 1
ATOM 834 O O . ALA A 1 100 ? -2.811 15.495 1.733 1.00 85.25 100 ALA A O 1
ATOM 835 N N . PHE A 1 101 ? -0.628 15.771 1.311 1.00 90.69 101 PHE A N 1
ATOM 836 C CA . PHE A 1 101 ? -0.283 16.314 2.625 1.00 90.69 101 PHE A CA 1
ATOM 837 C C . PHE A 1 101 ? -1.130 17.533 3.026 1.00 90.69 101 PHE A C 1
ATOM 839 O O . PHE A 1 101 ? -1.445 17.693 4.197 1.00 90.69 101 PHE A O 1
ATOM 846 N N . SER A 1 102 ? -1.555 18.362 2.065 1.00 91.88 102 SER A N 1
ATOM 847 C CA . SER A 1 102 ? -2.413 19.528 2.338 1.00 91.88 102 SER A CA 1
ATOM 848 C C . SER A 1 102 ? -3.804 19.182 2.886 1.00 91.88 102 SER A C 1
ATOM 850 O O . SER A 1 102 ? -4.543 20.087 3.251 1.00 91.88 102 SER A O 1
ATOM 852 N N . ASP A 1 103 ? -4.180 17.903 2.886 1.00 89.12 103 ASP A N 1
ATOM 853 C CA . ASP A 1 103 ? -5.473 17.393 3.349 1.00 89.12 103 ASP A CA 1
ATOM 854 C C . ASP A 1 103 ? -5.307 16.309 4.433 1.00 89.12 103 ASP A C 1
ATOM 856 O O . ASP A 1 103 ? -6.220 15.529 4.701 1.00 89.12 103 ASP A O 1
ATOM 860 N N . ILE A 1 104 ? -4.116 16.218 5.041 1.00 93.88 104 ILE A N 1
ATOM 861 C CA . ILE A 1 104 ? -3.771 15.120 5.950 1.00 93.88 104 ILE A CA 1
ATOM 862 C C . ILE A 1 104 ? -4.642 15.099 7.211 1.00 93.88 104 ILE A C 1
ATOM 864 O O . ILE A 1 104 ? -5.044 14.020 7.631 1.00 93.88 104 ILE A O 1
ATOM 868 N N . ASP A 1 105 ? -4.998 16.257 7.770 1.00 94.31 105 ASP A N 1
ATOM 869 C CA . ASP A 1 105 ? -5.820 16.329 8.985 1.00 94.31 105 ASP A CA 1
ATOM 870 C C . ASP A 1 105 ? -7.231 15.774 8.744 1.00 94.31 105 ASP A C 1
ATOM 872 O O . ASP A 1 105 ? -7.747 14.981 9.534 1.00 94.31 105 ASP A O 1
ATOM 876 N N . ASN A 1 106 ? -7.835 16.113 7.600 1.00 93.50 106 ASN A N 1
ATOM 877 C CA . ASN A 1 106 ? -9.129 15.564 7.195 1.00 93.50 106 ASN A CA 1
ATOM 878 C C . ASN A 1 106 ? -9.051 14.048 6.987 1.00 93.50 106 ASN A C 1
ATOM 880 O O . ASN A 1 106 ? -9.953 13.311 7.393 1.00 93.50 106 ASN A O 1
ATOM 884 N N . LEU A 1 107 ? -7.964 13.575 6.373 1.00 95.31 107 LEU A N 1
ATOM 885 C CA . LEU A 1 107 ? -7.731 12.154 6.152 1.00 95.31 107 LEU A CA 1
ATOM 886 C C . LEU A 1 107 ? -7.547 11.390 7.470 1.00 95.31 107 LEU A C 1
ATOM 888 O O . LEU A 1 107 ? -8.130 10.319 7.621 1.00 95.31 107 LEU A O 1
ATOM 892 N N . ILE A 1 108 ? -6.805 11.946 8.432 1.00 96.69 108 ILE A N 1
ATOM 893 C CA . ILE A 1 108 ? -6.640 11.372 9.776 1.00 96.69 108 ILE A CA 1
ATOM 894 C C . ILE A 1 108 ? -8.002 11.232 10.458 1.00 96.69 108 ILE A C 1
ATOM 896 O O . ILE A 1 108 ? -8.354 10.131 10.872 1.00 96.69 108 ILE A O 1
ATOM 900 N N . ASN A 1 109 ? -8.802 12.303 10.494 1.00 95.50 109 ASN A N 1
ATOM 901 C CA . ASN A 1 109 ? -10.128 12.282 11.122 1.00 95.50 109 ASN A CA 1
ATOM 902 C C . ASN A 1 109 ? -11.045 11.221 10.496 1.00 95.50 109 ASN A C 1
ATOM 904 O O . ASN A 1 109 ? -11.760 10.507 11.197 1.00 95.50 109 ASN A O 1
ATOM 908 N N . LYS A 1 110 ? -11.004 11.084 9.165 1.00 95.69 110 LYS A N 1
ATOM 909 C CA . LYS A 1 110 ? -11.781 10.071 8.443 1.00 95.69 110 LYS A CA 1
ATOM 910 C C . LYS A 1 110 ? -11.323 8.648 8.769 1.00 95.69 110 LYS A C 1
ATOM 912 O O . LYS A 1 110 ? -12.162 7.763 8.900 1.00 95.69 110 LYS A O 1
ATOM 917 N N . LEU A 1 111 ? -10.014 8.426 8.881 1.00 97.00 111 LEU A N 1
ATOM 918 C CA . LEU A 1 111 ? -9.448 7.109 9.174 1.00 97.00 111 LEU A CA 1
ATOM 919 C C . LEU A 1 111 ? -9.551 6.725 10.653 1.00 97.00 111 LEU A C 1
ATOM 921 O O . LEU A 1 111 ? -9.491 5.545 10.985 1.00 97.00 111 LEU A O 1
ATOM 925 N N . GLU A 1 112 ? -9.722 7.687 11.556 1.00 96.00 112 GLU A N 1
ATOM 926 C CA . GLU A 1 112 ? -9.866 7.420 12.988 1.00 96.00 112 GLU A CA 1
ATOM 927 C C . GLU A 1 112 ? -11.149 6.637 13.293 1.00 96.00 112 GLU A C 1
ATOM 929 O O . GLU A 1 112 ? -11.131 5.672 14.061 1.00 96.00 112 GLU A O 1
ATOM 934 N N . VAL A 1 113 ? -12.236 6.968 12.598 1.00 95.88 113 VAL A N 1
ATOM 935 C CA . VAL A 1 113 ? -13.526 6.266 12.694 1.00 95.88 113 VAL A CA 1
ATOM 936 C C . VAL A 1 113 ? -13.655 5.086 11.722 1.00 95.88 113 VAL A C 1
ATOM 938 O O . VAL A 1 113 ? -14.710 4.463 11.657 1.00 95.88 113 VAL A O 1
ATOM 941 N N . ASP A 1 114 ? -12.603 4.776 10.960 1.00 95.88 114 ASP A N 1
ATOM 942 C CA . ASP A 1 114 ? -12.604 3.674 9.999 1.00 95.88 114 ASP A CA 1
ATOM 943 C C . ASP A 1 114 ? -12.626 2.307 10.692 1.00 95.88 114 ASP A C 1
ATOM 945 O O . ASP A 1 114 ? -11.918 2.089 11.675 1.00 95.88 114 ASP A O 1
ATOM 949 N N . ASP A 1 115 ? -13.423 1.385 10.165 1.00 95.31 115 ASP A N 1
ATOM 950 C CA . ASP A 1 115 ? -13.650 0.041 10.699 1.00 95.31 115 ASP A CA 1
ATOM 951 C C . ASP A 1 115 ? -12.881 -1.062 9.952 1.00 95.31 115 ASP A C 1
ATOM 953 O O . ASP A 1 115 ? -13.117 -2.242 10.204 1.00 95.31 115 ASP A O 1
ATOM 957 N N . GLY A 1 116 ? -11.971 -0.705 9.038 1.00 96.69 116 GLY A N 1
ATOM 958 C CA . GLY A 1 116 ? -11.112 -1.676 8.366 1.00 96.69 116 GLY A CA 1
ATOM 959 C C . GLY A 1 116 ? -10.141 -2.345 9.341 1.00 96.69 116 GLY A C 1
ATOM 960 O O . GLY A 1 116 ? -9.560 -1.688 10.208 1.00 96.69 116 GLY A O 1
ATOM 961 N N . ASP A 1 117 ? -9.925 -3.647 9.159 1.00 98.19 117 ASP A N 1
ATOM 962 C CA . ASP A 1 117 ? -8.959 -4.423 9.946 1.00 98.19 117 ASP A CA 1
ATOM 963 C C . ASP A 1 117 ? -7.519 -3.967 9.645 1.00 98.19 117 ASP A C 1
ATOM 965 O O . ASP A 1 117 ? -6.656 -3.957 10.525 1.00 98.19 117 ASP A O 1
ATOM 969 N N . LEU A 1 118 ? -7.275 -3.551 8.396 1.00 98.31 118 LEU A N 1
ATOM 970 C CA . LEU A 1 118 ? -5.988 -3.077 7.899 1.00 98.31 118 LEU A CA 1
ATOM 971 C C . LEU A 1 118 ? -6.175 -1.957 6.867 1.00 98.31 118 LEU A C 1
ATOM 973 O O . LEU A 1 118 ? -6.971 -2.054 5.931 1.00 98.31 118 LEU A O 1
ATOM 977 N N . ILE A 1 119 ? -5.380 -0.898 7.014 1.00 98.25 119 ILE A N 1
ATOM 978 C CA . ILE A 1 119 ? -5.319 0.225 6.082 1.00 98.25 119 ILE A CA 1
ATOM 979 C C . ILE A 1 119 ? -4.095 0.066 5.171 1.00 98.25 119 ILE A C 1
ATOM 981 O O . ILE A 1 119 ? -2.958 0.049 5.641 1.00 98.25 119 ILE A O 1
ATOM 985 N N . LEU A 1 120 ? -4.302 0.010 3.858 1.00 97.69 120 LEU A N 1
ATOM 986 C CA . LEU A 1 120 ? -3.228 0.035 2.864 1.00 97.69 120 LEU A CA 1
ATOM 987 C C . LEU A 1 120 ? -3.131 1.431 2.255 1.00 97.69 120 LEU A C 1
ATOM 989 O O . LEU A 1 120 ? -4.092 1.918 1.661 1.00 97.69 120 LEU A O 1
ATOM 993 N N . VAL A 1 121 ? -1.974 2.081 2.368 1.00 96.38 121 VAL A N 1
ATOM 994 C CA . VAL A 1 121 ? -1.762 3.428 1.827 1.00 96.38 121 VAL A CA 1
ATOM 995 C C . VAL A 1 121 ? -0.718 3.435 0.712 1.00 96.38 121 VAL A C 1
ATOM 997 O O . VAL A 1 121 ? 0.377 2.898 0.848 1.00 96.38 121 VAL A O 1
ATOM 1000 N N . SER A 1 122 ? -1.057 4.082 -0.403 1.00 94.06 122 SER A N 1
ATOM 1001 C CA . SER A 1 122 ? -0.134 4.409 -1.493 1.00 94.06 122 SER A CA 1
ATOM 1002 C C . SER A 1 122 ? -0.312 5.883 -1.843 1.00 94.06 122 SER A C 1
ATOM 1004 O O . SER A 1 122 ? -1.208 6.260 -2.608 1.00 94.06 122 SER A O 1
ATOM 1006 N N . LEU A 1 123 ? 0.492 6.728 -1.186 1.00 92.75 123 LEU A N 1
ATOM 1007 C CA . LEU A 1 123 ? 0.319 8.185 -1.195 1.00 92.75 123 LEU A CA 1
ATOM 1008 C C . LEU A 1 123 ? 1.641 8.974 -1.153 1.00 92.75 123 LEU A C 1
ATOM 1010 O O . LEU A 1 123 ? 1.699 10.109 -0.675 1.00 92.75 123 LEU A O 1
ATOM 1014 N N . GLY A 1 124 ? 2.723 8.369 -1.649 1.00 89.31 124 GLY A N 1
ATOM 1015 C CA . GLY A 1 124 ? 4.047 8.994 -1.675 1.00 89.31 124 GLY A CA 1
ATOM 1016 C C . GLY A 1 124 ? 4.498 9.460 -0.280 1.00 89.31 124 GLY A C 1
ATOM 1017 O O . GLY A 1 124 ? 4.210 8.781 0.702 1.00 89.31 124 GLY A O 1
ATOM 1018 N N . PRO A 1 125 ? 5.149 10.632 -0.149 1.00 90.19 125 PRO A N 1
ATOM 1019 C CA . PRO A 1 125 ? 5.650 11.120 1.142 1.00 90.19 125 PRO A CA 1
ATOM 1020 C C . PRO A 1 125 ? 4.580 11.267 2.237 1.00 90.19 125 PRO A C 1
ATOM 1022 O O . PRO A 1 125 ? 4.886 11.168 3.422 1.00 90.19 125 PRO A O 1
ATOM 1025 N N . THR A 1 126 ? 3.315 11.491 1.862 1.00 94.69 126 THR A N 1
ATOM 1026 C CA . THR A 1 126 ? 2.207 11.608 2.822 1.00 94.69 126 THR A CA 1
ATOM 1027 C C . THR A 1 126 ? 1.901 10.273 3.503 1.00 94.69 126 THR A C 1
ATOM 1029 O O . THR A 1 126 ? 1.481 10.274 4.658 1.00 94.69 126 THR A O 1
ATOM 1032 N N . ALA A 1 127 ? 2.154 9.144 2.832 1.00 95.06 127 ALA A N 1
ATOM 1033 C CA . ALA A 1 127 ? 1.874 7.810 3.355 1.00 95.06 127 ALA A CA 1
ATOM 1034 C C . ALA A 1 127 ? 2.630 7.526 4.660 1.00 95.06 127 ALA A C 1
ATOM 1036 O O . ALA A 1 127 ? 2.028 7.051 5.617 1.00 95.06 127 ALA A O 1
ATOM 1037 N N . SER A 1 128 ? 3.915 7.888 4.742 1.00 93.75 128 SER A N 1
ATOM 1038 C CA . SER A 1 128 ? 4.728 7.633 5.937 1.00 93.75 128 SER A CA 1
ATOM 1039 C C . SER A 1 128 ? 4.291 8.473 7.144 1.00 93.75 128 SER A C 1
ATOM 1041 O O . SER A 1 128 ? 4.272 7.974 8.269 1.00 93.75 128 SER A O 1
ATOM 1043 N N . ILE A 1 129 ? 3.893 9.732 6.921 1.00 95.00 129 ILE A N 1
ATOM 1044 C CA . ILE A 1 129 ? 3.366 10.602 7.987 1.00 95.00 129 ILE A CA 1
ATOM 1045 C C . ILE A 1 129 ? 2.019 10.063 8.473 1.00 95.00 129 ILE A C 1
ATOM 1047 O O . ILE A 1 129 ? 1.810 9.916 9.676 1.00 95.00 129 ILE A O 1
ATOM 1051 N N . LEU A 1 130 ? 1.137 9.707 7.536 1.00 96.56 130 LEU A N 1
ATOM 1052 C CA . LEU A 1 130 ? -0.164 9.132 7.848 1.00 96.56 130 LEU A CA 1
ATOM 1053 C C . LEU A 1 130 ? -0.024 7.815 8.617 1.00 96.56 130 LEU A C 1
ATOM 1055 O O . LEU A 1 130 ? -0.698 7.623 9.623 1.00 96.56 130 LEU A O 1
ATOM 1059 N N . ALA A 1 131 ? 0.887 6.937 8.193 1.00 96.38 131 ALA A N 1
ATOM 1060 C CA . ALA A 1 131 ? 1.146 5.670 8.863 1.00 96.38 131 ALA A CA 1
ATOM 1061 C C . ALA A 1 131 ? 1.560 5.878 10.325 1.00 96.38 131 ALA A C 1
ATOM 1063 O O . ALA A 1 131 ? 1.028 5.224 11.218 1.00 96.38 131 ALA A O 1
ATOM 1064 N N . ASN A 1 132 ? 2.455 6.834 10.584 1.00 95.94 132 ASN A N 1
ATOM 1065 C CA . ASN A 1 132 ? 2.872 7.179 11.939 1.00 95.94 132 ASN A CA 1
ATOM 1066 C C . ASN A 1 132 ? 1.711 7.723 12.789 1.00 95.94 132 ASN A C 1
ATOM 1068 O O . ASN A 1 132 ? 1.524 7.296 13.927 1.00 95.94 132 ASN A O 1
ATOM 1072 N N . GLU A 1 133 ? 0.916 8.645 12.247 1.00 97.19 133 GLU A N 1
ATOM 1073 C CA . GLU A 1 133 ? -0.200 9.250 12.980 1.00 97.19 133 GLU A CA 1
ATOM 1074 C C . GLU A 1 133 ? -1.327 8.257 13.281 1.00 97.19 133 GLU A C 1
ATOM 1076 O O . GLU A 1 133 ? -1.862 8.250 14.393 1.00 97.19 133 GLU A O 1
ATOM 1081 N N . MET A 1 134 ? -1.657 7.380 12.336 1.00 97.44 134 MET A N 1
ATOM 1082 C CA . MET A 1 134 ? -2.692 6.368 12.531 1.00 97.44 134 MET A CA 1
ATOM 1083 C C . MET A 1 134 ? -2.216 5.228 13.443 1.00 97.44 134 MET A C 1
ATOM 1085 O O . MET A 1 134 ? -2.989 4.757 14.276 1.00 97.44 134 MET A O 1
ATOM 1089 N N . ALA A 1 135 ? -0.933 4.848 13.379 1.00 95.50 135 ALA A N 1
ATOM 1090 C CA . ALA A 1 135 ? -0.356 3.864 14.296 1.00 95.50 135 ALA A CA 1
ATOM 1091 C C . ALA A 1 135 ? -0.414 4.333 15.760 1.00 95.50 135 ALA A C 1
ATOM 1093 O O . ALA A 1 135 ? -0.783 3.555 16.639 1.00 95.50 135 ALA A O 1
ATOM 1094 N N . LYS A 1 136 ? -0.139 5.619 16.034 1.00 96.25 136 LYS A N 1
ATOM 1095 C CA . LYS A 1 136 ? -0.309 6.211 17.379 1.00 96.25 136 LYS A CA 1
ATOM 1096 C C . LYS A 1 136 ? -1.751 6.138 17.892 1.00 96.25 136 LYS A C 1
ATOM 1098 O O . LYS A 1 136 ? -1.966 6.151 19.099 1.00 96.25 136 LYS A O 1
ATOM 1103 N N . ARG A 1 137 ? -2.725 6.061 16.984 1.00 96.50 137 ARG A N 1
ATOM 1104 C CA . ARG A 1 137 ? -4.163 5.932 17.270 1.00 96.50 137 ARG A CA 1
ATOM 1105 C C . ARG A 1 137 ? -4.634 4.472 17.292 1.00 96.50 137 ARG A C 1
ATOM 1107 O O . ARG A 1 137 ? -5.831 4.216 17.287 1.00 96.50 137 ARG A O 1
ATOM 1114 N N . GLY A 1 138 ? -3.708 3.510 17.293 1.00 96.69 138 GLY A N 1
ATOM 1115 C CA . GLY A 1 138 ? -4.017 2.081 17.373 1.00 96.69 138 GLY A CA 1
ATOM 1116 C C . GLY A 1 138 ? -4.543 1.464 16.076 1.00 96.69 138 GLY A C 1
ATOM 1117 O O . GLY A 1 138 ? -5.002 0.326 16.098 1.00 96.69 138 GLY A O 1
ATOM 1118 N N . LYS A 1 139 ? -4.484 2.177 14.945 1.00 97.69 139 LYS A N 1
ATOM 1119 C CA . LYS A 1 139 ? -4.860 1.613 13.644 1.00 97.69 139 LYS A CA 1
ATOM 1120 C C . LYS A 1 139 ? -3.706 0.820 13.048 1.00 97.69 139 LYS A C 1
ATOM 1122 O O . LYS A 1 139 ? -2.555 1.264 13.075 1.00 97.69 139 LYS A O 1
ATOM 1127 N N . TRP A 1 140 ? -4.025 -0.316 12.435 1.00 97.31 140 TRP A N 1
ATOM 1128 C CA . TRP A 1 140 ? -3.058 -1.061 11.643 1.00 97.31 140 TRP A CA 1
ATOM 1129 C C . TRP A 1 140 ? -3.010 -0.498 10.223 1.00 97.31 140 TRP A C 1
ATOM 1131 O O . TRP A 1 140 ? -4.002 -0.500 9.499 1.00 97.31 140 TRP A O 1
ATOM 1141 N N . ILE A 1 141 ? -1.855 0.043 9.842 1.00 97.75 141 ILE A N 1
ATOM 1142 C CA . ILE A 1 141 ? -1.662 0.741 8.572 1.00 97.75 141 ILE A CA 1
ATOM 1143 C C . ILE A 1 141 ? -0.316 0.368 7.953 1.00 97.75 141 ILE A C 1
ATOM 1145 O O . ILE A 1 141 ? 0.700 0.302 8.649 1.00 97.75 141 ILE A O 1
ATOM 1149 N N . LEU A 1 142 ? -0.308 0.134 6.642 1.00 96.88 142 LEU A N 1
ATOM 1150 C CA . LEU A 1 142 ? 0.876 -0.233 5.872 1.00 96.88 142 LEU A CA 1
ATOM 1151 C C . LEU A 1 142 ? 1.048 0.687 4.666 1.00 96.88 142 LEU A C 1
ATOM 1153 O O . LEU A 1 142 ? 0.159 0.806 3.822 1.00 96.88 142 LEU A O 1
ATOM 1157 N N . ASP A 1 143 ? 2.229 1.296 4.567 1.00 96.31 143 ASP A N 1
ATOM 1158 C CA . ASP A 1 143 ? 2.668 1.979 3.352 1.00 96.31 143 ASP A CA 1
ATOM 1159 C C . ASP A 1 143 ? 3.111 0.943 2.318 1.00 96.31 143 ASP A C 1
ATOM 1161 O O . ASP A 1 143 ? 4.173 0.327 2.425 1.00 96.31 143 ASP A O 1
ATOM 1165 N N . VAL A 1 144 ? 2.248 0.732 1.328 1.00 95.56 144 VAL A N 1
ATOM 1166 C CA . VAL A 1 144 ? 2.431 -0.254 0.260 1.00 95.56 144 VAL A CA 1
ATOM 1167 C C . VAL A 1 144 ? 2.969 0.370 -1.024 1.00 95.56 144 VAL A C 1
ATOM 1169 O O . VAL A 1 144 ? 3.251 -0.360 -1.973 1.00 95.56 144 VAL A O 1
ATOM 1172 N N . GLY A 1 145 ? 3.156 1.696 -1.067 1.00 92.25 145 GLY A N 1
ATOM 1173 C CA . GLY A 1 145 ? 3.822 2.416 -2.154 1.00 92.25 145 GLY A CA 1
ATOM 1174 C C . GLY A 1 145 ? 3.534 1.858 -3.554 1.00 92.25 145 GLY A C 1
ATOM 1175 O O . GLY A 1 145 ? 2.410 1.920 -4.054 1.00 92.25 145 GLY A O 1
ATOM 1176 N N . HIS A 1 146 ? 4.567 1.301 -4.187 1.00 93.25 146 HIS A N 1
ATOM 1177 C CA . HIS A 1 146 ? 4.529 0.774 -5.553 1.00 93.25 146 HIS A CA 1
ATOM 1178 C C . HIS A 1 146 ? 4.330 -0.750 -5.642 1.00 93.25 146 HIS A C 1
ATOM 1180 O O . HIS A 1 146 ? 4.672 -1.333 -6.670 1.00 93.25 146 HIS A O 1
ATOM 1186 N N . LEU A 1 147 ? 3.789 -1.414 -4.618 1.00 95.31 147 LEU A N 1
ATOM 1187 C CA . LEU A 1 147 ? 3.731 -2.879 -4.549 1.00 95.31 147 LEU A CA 1
ATOM 1188 C C . LEU A 1 147 ? 3.050 -3.530 -5.769 1.00 95.31 147 LEU A C 1
ATOM 1190 O O . LEU A 1 147 ? 3.658 -4.366 -6.431 1.00 95.31 147 LEU A O 1
ATOM 1194 N N . ALA A 1 148 ? 1.835 -3.099 -6.124 1.00 94.06 148 ALA A N 1
ATOM 1195 C CA . ALA A 1 148 ? 1.097 -3.666 -7.259 1.00 94.06 148 ALA A CA 1
ATOM 1196 C C . ALA A 1 148 ? 1.809 -3.431 -8.605 1.00 94.06 148 ALA A C 1
ATOM 1198 O O . ALA A 1 148 ? 1.927 -4.336 -9.426 1.00 94.06 148 ALA A O 1
ATOM 1199 N N . ALA A 1 149 ? 2.346 -2.227 -8.824 1.00 93.00 149 ALA A N 1
ATOM 1200 C CA . ALA A 1 149 ? 3.133 -1.927 -10.023 1.00 93.00 149 ALA A CA 1
ATOM 1201 C C . ALA A 1 149 ? 4.435 -2.743 -10.074 1.00 93.00 149 ALA A C 1
ATOM 1203 O O . ALA A 1 149 ? 4.897 -3.114 -11.150 1.00 93.00 149 ALA A O 1
ATOM 1204 N N . SER A 1 150 ? 5.013 -3.034 -8.910 1.00 94.81 150 SER A N 1
ATOM 1205 C CA . SER A 1 150 ? 6.214 -3.850 -8.789 1.00 94.81 150 SER A CA 1
ATOM 1206 C C . SER A 1 150 ? 5.949 -5.304 -9.147 1.00 94.81 150 SER A C 1
ATOM 1208 O O . SER A 1 150 ? 6.764 -5.883 -9.851 1.00 94.81 150 SER A O 1
ATOM 1210 N N . TYR A 1 151 ? 4.806 -5.861 -8.738 1.00 95.88 151 TYR A N 1
ATOM 1211 C CA . TYR A 1 151 ? 4.371 -7.184 -9.185 1.00 95.88 151 TYR A CA 1
ATOM 1212 C C . TYR A 1 151 ? 4.278 -7.231 -10.714 1.00 95.88 151 TYR A C 1
ATOM 1214 O O . TYR A 1 151 ? 4.987 -8.009 -11.346 1.00 95.88 151 TYR A O 1
ATOM 1222 N N . LYS A 1 152 ? 3.502 -6.314 -11.315 1.00 94.81 152 LYS A N 1
ATOM 1223 C CA . LYS A 1 152 ? 3.310 -6.262 -12.776 1.00 94.81 152 LYS A CA 1
ATOM 1224 C C . LYS A 1 152 ? 4.626 -6.130 -13.542 1.00 94.81 152 LYS A C 1
ATOM 1226 O O . LYS A 1 152 ? 4.779 -6.679 -14.626 1.00 94.81 152 LYS A O 1
ATOM 1231 N N . ASN A 1 153 ? 5.589 -5.382 -13.005 1.00 94.75 153 ASN A N 1
ATOM 1232 C CA . ASN A 1 153 ? 6.903 -5.261 -13.629 1.00 94.75 153 ASN A CA 1
ATOM 1233 C C . ASN A 1 153 ? 7.648 -6.603 -13.688 1.00 94.75 153 ASN A C 1
ATOM 1235 O O . ASN A 1 153 ? 8.239 -6.905 -14.720 1.00 94.75 153 ASN A O 1
ATOM 1239 N N . VAL A 1 154 ? 7.623 -7.386 -12.607 1.00 95.94 154 VAL A N 1
ATOM 1240 C CA . VAL A 1 154 ? 8.379 -8.645 -12.521 1.00 95.94 154 VAL A CA 1
ATOM 1241 C C . VAL A 1 154 ? 7.676 -9.790 -13.236 1.00 95.94 154 VAL A C 1
ATOM 1243 O O . VAL A 1 154 ? 8.319 -10.506 -13.996 1.00 95.94 154 VAL A O 1
ATOM 1246 N N . PHE A 1 155 ? 6.377 -9.964 -13.000 1.00 96.19 155 PHE A N 1
ATOM 1247 C CA . PHE A 1 155 ? 5.639 -11.134 -13.478 1.00 96.19 155 PHE A CA 1
ATOM 1248 C C . PHE A 1 155 ? 5.008 -10.922 -14.859 1.00 96.19 155 PHE A C 1
ATOM 1250 O O . PHE A 1 155 ? 4.975 -11.857 -15.655 1.00 96.19 155 PHE A O 1
ATOM 1257 N N . ASP A 1 156 ? 4.616 -9.687 -15.196 1.00 94.56 156 ASP A N 1
ATOM 1258 C CA . ASP A 1 156 ? 3.902 -9.389 -16.450 1.00 94.56 156 ASP A CA 1
ATOM 1259 C C . ASP A 1 156 ? 4.775 -8.650 -17.481 1.00 94.56 156 ASP A C 1
ATOM 1261 O O . ASP A 1 156 ? 4.289 -8.220 -18.529 1.00 94.56 156 ASP A O 1
ATOM 1265 N N . GLY A 1 157 ? 6.059 -8.420 -17.179 1.00 91.00 157 GLY A N 1
ATOM 1266 C CA . GLY A 1 157 ? 6.956 -7.628 -18.029 1.00 91.00 157 GLY A CA 1
ATOM 1267 C C . GLY A 1 157 ? 6.545 -6.153 -18.160 1.00 91.00 157 GLY A C 1
ATOM 1268 O O . GLY A 1 157 ? 6.911 -5.480 -19.127 1.00 91.00 157 GLY A O 1
ATOM 1269 N N . GLY A 1 158 ? 5.761 -5.635 -17.208 1.00 88.62 158 GLY A N 1
ATOM 1270 C CA . GLY A 1 158 ? 5.328 -4.240 -17.178 1.00 88.62 158 GLY A CA 1
ATOM 1271 C C . GLY A 1 158 ? 6.491 -3.250 -17.024 1.00 88.62 158 GLY A C 1
ATOM 1272 O O . GLY A 1 158 ? 7.612 -3.607 -16.670 1.00 88.62 158 GLY A O 1
ATOM 1273 N N . LYS A 1 159 ? 6.233 -1.956 -17.247 1.00 89.19 159 LYS A N 1
ATOM 1274 C CA . LYS A 1 159 ? 7.239 -0.902 -17.014 1.00 89.19 159 LYS A CA 1
ATOM 1275 C C . LYS A 1 159 ? 7.601 -0.792 -15.527 1.00 89.19 159 LYS A C 1
ATOM 1277 O O . LYS A 1 159 ? 6.782 -1.091 -14.659 1.00 89.19 159 LYS A O 1
ATOM 1282 N N . MET A 1 160 ? 8.791 -0.260 -15.243 1.00 86.50 160 MET A N 1
ATOM 1283 C CA . MET A 1 160 ? 9.170 0.149 -13.886 1.00 86.50 160 MET A CA 1
ATOM 1284 C C . MET A 1 160 ? 8.124 1.110 -13.296 1.00 86.50 160 MET A C 1
ATOM 1286 O O . MET A 1 160 ? 7.633 1.972 -14.035 1.00 86.50 160 MET A O 1
ATOM 1290 N N . PRO A 1 161 ? 7.810 1.031 -11.987 1.00 85.69 161 PRO A N 1
ATOM 1291 C CA . PRO A 1 161 ? 6.782 1.876 -11.376 1.00 85.69 161 PRO A CA 1
ATOM 1292 C C . PRO A 1 161 ? 6.963 3.383 -11.628 1.00 85.69 161 PRO A C 1
ATOM 1294 O O . PRO A 1 161 ? 5.982 4.093 -11.849 1.00 85.69 161 PRO A O 1
ATOM 1297 N N . GLU A 1 162 ? 8.211 3.857 -11.664 1.00 84.44 162 GLU A N 1
ATOM 1298 C CA . GLU A 1 162 ? 8.592 5.257 -11.911 1.00 84.44 162 GLU A CA 1
ATOM 1299 C C . GLU A 1 162 ? 8.329 5.709 -13.352 1.00 84.44 162 GLU A C 1
ATOM 1301 O O . GLU A 1 162 ? 8.129 6.894 -13.594 1.00 84.44 162 GLU A O 1
ATOM 1306 N N . ALA A 1 163 ? 8.331 4.773 -14.304 1.00 84.19 163 ALA A N 1
ATOM 1307 C CA . ALA A 1 163 ? 8.196 5.039 -15.737 1.00 84.19 163 ALA A CA 1
ATOM 1308 C C . ALA A 1 163 ? 6.748 4.924 -16.246 1.00 84.19 163 ALA A C 1
ATOM 1310 O O . ALA A 1 163 ? 6.486 5.070 -17.441 1.00 84.19 163 ALA A O 1
ATOM 1311 N N . LEU A 1 164 ? 5.805 4.597 -15.365 1.00 79.25 164 LEU A N 1
ATOM 1312 C CA . LEU A 1 164 ? 4.384 4.597 -15.687 1.00 79.25 164 LEU A CA 1
ATOM 1313 C C . LEU A 1 164 ? 3.865 6.053 -15.704 1.00 79.25 164 LEU A C 1
ATOM 1315 O O . LEU A 1 164 ? 4.371 6.902 -14.966 1.00 79.25 164 LEU A O 1
ATOM 1319 N N . ASP A 1 165 ? 2.826 6.338 -16.496 1.00 73.69 165 ASP A N 1
ATOM 1320 C CA . ASP A 1 165 ? 2.168 7.657 -16.584 1.00 73.69 165 ASP A CA 1
ATOM 1321 C C . ASP A 1 165 ? 1.010 7.787 -15.590 1.00 73.69 165 ASP A C 1
ATOM 1323 O O . ASP A 1 165 ? 0.361 6.802 -15.227 1.00 73.69 165 ASP A O 1
ATOM 1327 N N . ILE A 1 166 ? 0.790 8.980 -15.022 1.00 68.44 166 ILE A N 1
ATOM 1328 C CA . ILE A 1 166 ? -0.365 9.200 -14.130 1.00 68.44 166 ILE A CA 1
ATOM 1329 C C . ILE A 1 166 ? -1.616 9.096 -15.002 1.00 68.44 166 ILE A C 1
ATOM 1331 O O . ILE A 1 166 ? -1.685 9.749 -16.045 1.00 68.44 166 ILE A O 1
ATOM 1335 N N . ARG A 1 167 ? -2.596 8.280 -14.593 1.00 66.94 167 ARG A N 1
ATOM 1336 C CA . ARG A 1 167 ? -3.852 8.161 -15.338 1.00 66.94 167 ARG A CA 1
ATOM 1337 C C . ARG A 1 167 ? -4.565 9.512 -15.258 1.00 66.94 167 ARG A C 1
ATOM 1339 O O . ARG A 1 167 ? -5.001 9.914 -14.182 1.00 66.94 167 ARG A O 1
ATOM 1346 N N . LYS A 1 168 ? -4.663 10.224 -16.383 1.00 53.06 168 LYS A N 1
ATOM 1347 C CA . LYS A 1 168 ? -5.602 11.343 -16.511 1.00 53.06 168 LYS A CA 1
ATOM 1348 C C . LYS A 1 168 ? -6.997 10.723 -16.580 1.00 53.06 168 LYS A C 1
ATOM 1350 O O . LYS A 1 168 ? -7.255 9.954 -17.503 1.00 53.06 168 LYS A O 1
ATOM 1355 N N . LYS A 1 169 ? -7.828 10.971 -15.570 1.00 52.00 169 LYS A N 1
ATOM 1356 C CA . LYS A 1 169 ? -9.277 10.813 -15.712 1.00 52.00 169 LYS A CA 1
ATOM 1357 C C . LYS A 1 169 ? -9.835 12.071 -16.357 1.00 52.00 169 LYS A C 1
ATOM 1359 O O . LYS A 1 169 ? -9.303 13.156 -16.028 1.00 52.00 169 LYS A O 1
#

InterPro domains:
  IPR014869 Glycosyltransferase GT-D fold [PF08759] (8-153)

Solvent-accessible surface area (backbone atoms only — not comparable to full-atom values): 9637 Å² total; per-residue (Å²): 140,53,69,39,74,68,81,78,83,50,74,69,49,46,45,53,46,64,75,42,37,83,76,43,46,68,63,49,62,77,43,67,92,59,87,61,46,56,50,46,71,31,34,41,65,34,43,70,75,40,42,70,60,41,47,50,60,55,33,66,73,44,52,69,28,38,33,32,36,38,33,25,51,51,55,76,84,54,85,47,58,91,64,46,68,55,40,64,44,77,50,79,47,75,45,51,65,66,72,42,59,84,48,44,71,62,50,50,60,57,54,68,76,50,85,48,68,35,34,43,25,36,48,67,80,42,24,63,56,49,37,54,57,38,43,76,70,74,43,53,58,42,74,43,62,45,33,55,38,14,49,38,26,63,79,69,69,42,64,55,63,87,75,56,78,78,52,82,127

Organism: Leuconostoc carnosum (strain JB16) (NCBI:txid1229758)

pLDDT: mean 88.18, std 11.58, range [52.0, 98.44]

Nearest PDB structures (foldseek):
  4pfx-assembly1_A  TM=8.504E-01  e=5.871E-08  Streptococcus parasanguinis FW213
  7wua-assembly2_B  TM=5.091E-01  e=6.686E-02  Corynebacterium diphtheriae
  6r6k-assembly2_B  TM=5.135E-01  e=8.646E-02  Pseudomonas aeruginosa
  7wua-assembly4_D  TM=4.488E-01  e=5.880E-02  Corynebacterium diphtheriae
  2hsj-assembly1_D  TM=3.835E-01  e=5.945E-01  Streptococcus pneumoniae TIGR4

Mean predicted aligned error: 5.69 Å

Secondary structure (DSSP, 8-state):
--EE--S-SSHHHHHHHHHHHHHHHHHHHTTTT---EEGGGGSHHHHHHHHHHHHHHHHHHHTT-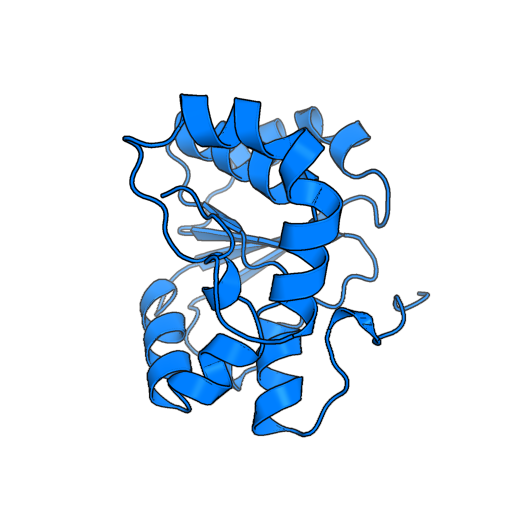EEEEEEETT------HHHHTT-SEEEEEEE-SS-GGGGHHHHHHHHHT---SEEEEE-THHHHHHHHHHHHTT--EEE-TTHHHHHHHHHS-PPPGGGSPP---

Foldseek 3Di:
DAEDADQDDDPVSVVVCVVCVVVCVVVCVVCVVPDHDHPCLLALVQCVVQPLNSLVVQLVVQAQWEEEEEEEVLDPPDCDCSNHVRHNHYDYDYAHNPPSVVCLVVVLVVCLPDPTQEYEYAYPPSQVVSCVSVVVSVHHYDDSHNNVVSCCCNPVVHDGSVPDDRDDD

Radius of gyration: 16.49 Å; Cα contacts (8 Å, |Δi|>4): 232; chains: 1; bounding box: 41×36×35 Å

Sequence (169 aa):
MIGQPSKLFNDSHIRLWNDSFYELKYILAKTEATEYISTHITRPMFFHLYGEHGVQMWRNIWQDQNITIVTGEGSRFDLIPELFDNIKSSKVIYTKAKNAFSDIDNLINKLEVDDGDLILVSLGPTASILANEMAKRGKWILDVGHLAASYKNVFDGGKMPEALDIRKK